Protein AF-A0A958FSS4-F1 (afdb_monomer_lite)

Structure (mmCIF, N/CA/C/O backbone):
data_AF-A0A958FSS4-F1
#
_entry.id   AF-A0A958FSS4-F1
#
loop_
_atom_site.group_PDB
_atom_site.id
_atom_site.type_symbol
_atom_site.label_atom_id
_atom_site.label_alt_id
_atom_site.label_comp_id
_atom_site.label_asym_id
_atom_site.label_entity_id
_atom_site.label_seq_id
_atom_site.pdbx_PDB_ins_code
_atom_site.Cartn_x
_atom_site.Cartn_y
_atom_site.Cartn_z
_atom_site.occupancy
_atom_site.B_iso_or_equiv
_atom_site.auth_seq_id
_atom_site.auth_comp_id
_atom_site.auth_asym_id
_atom_site.auth_atom_id
_atom_site.pdbx_PDB_model_num
ATOM 1 N N . MET A 1 1 ? 11.021 10.470 34.972 1.00 45.41 1 MET A N 1
ATOM 2 C CA . MET A 1 1 ? 10.518 10.081 33.637 1.00 45.41 1 MET A CA 1
ATOM 3 C C . MET A 1 1 ? 9.285 9.222 33.846 1.00 45.41 1 MET A C 1
ATOM 5 O O . MET A 1 1 ? 9.419 8.066 34.21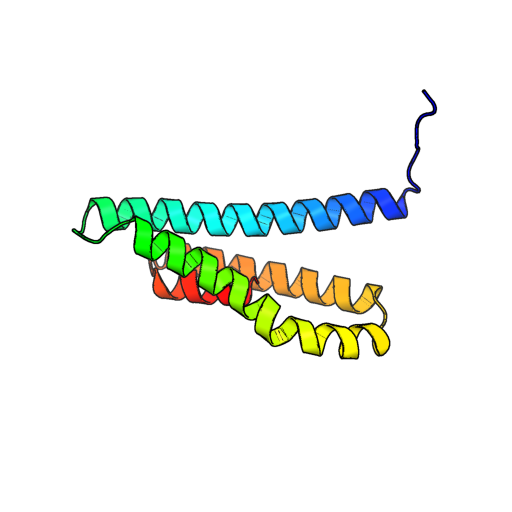5 1.00 45.41 1 MET A O 1
ATOM 9 N N . SER A 1 2 ? 8.094 9.816 33.760 1.00 48.16 2 SER A N 1
ATOM 10 C CA . SER A 1 2 ? 6.830 9.086 33.876 1.00 48.16 2 SER A CA 1
ATOM 11 C C . SER A 1 2 ? 6.662 8.182 32.656 1.00 48.16 2 SER A C 1
ATOM 13 O O . SER A 1 2 ? 6.712 8.651 31.521 1.00 48.16 2 SER A O 1
ATOM 15 N N . GLU A 1 3 ? 6.487 6.880 32.882 1.00 60.84 3 GLU A N 1
ATOM 16 C CA . GLU A 1 3 ? 6.108 5.946 31.825 1.00 60.84 3 GLU A CA 1
ATOM 17 C C . GLU A 1 3 ? 4.746 6.367 31.263 1.00 60.84 3 GLU A C 1
ATOM 19 O O . GLU A 1 3 ? 3.707 6.188 31.904 1.00 60.84 3 GLU A O 1
ATOM 24 N N . VAL A 1 4 ? 4.739 6.945 30.062 1.00 65.69 4 VAL A N 1
ATOM 25 C CA . VAL A 1 4 ? 3.510 7.218 29.313 1.00 65.69 4 VAL A CA 1
ATOM 26 C C . VAL A 1 4 ? 2.954 5.873 28.845 1.00 65.69 4 VAL A C 1
ATOM 28 O O . VAL A 1 4 ? 3.231 5.400 27.746 1.00 65.69 4 VAL A O 1
ATOM 31 N N . ARG A 1 5 ? 2.187 5.208 29.712 1.00 60.34 5 ARG A N 1
ATOM 32 C CA . ARG A 1 5 ? 1.453 3.990 29.363 1.00 60.34 5 ARG A CA 1
ATOM 33 C C . ARG A 1 5 ? 0.247 4.384 28.528 1.00 60.34 5 ARG A C 1
ATOM 35 O O . ARG A 1 5 ? -0.814 4.718 29.050 1.00 60.34 5 ARG A O 1
ATOM 42 N N . LEU A 1 6 ? 0.440 4.377 27.214 1.00 64.69 6 LEU A N 1
ATOM 43 C CA . LEU A 1 6 ? -0.630 4.591 26.253 1.00 64.69 6 LEU A CA 1
ATOM 44 C C . LEU A 1 6 ? -1.766 3.577 26.504 1.00 64.69 6 LEU A C 1
ATOM 46 O O . LEU A 1 6 ? -1.493 2.397 26.746 1.00 64.69 6 LEU A O 1
ATOM 50 N N . PRO A 1 7 ? -3.043 3.996 26.457 1.00 72.19 7 PRO A N 1
ATOM 51 C CA . PRO A 1 7 ? -4.166 3.086 26.649 1.00 72.19 7 PRO A CA 1
ATOM 52 C C . PRO A 1 7 ? -4.087 1.923 25.647 1.00 72.19 7 PRO A C 1
ATOM 54 O O . PRO A 1 7 ? -3.812 2.145 24.472 1.00 72.19 7 PRO A O 1
ATOM 57 N N . LYS A 1 8 ? -4.361 0.681 26.082 1.00 68.56 8 LYS A N 1
ATOM 58 C CA . LYS A 1 8 ? -4.188 -0.558 25.278 1.00 68.56 8 LYS A CA 1
ATOM 59 C C . LYS A 1 8 ? -4.799 -0.512 23.866 1.00 68.56 8 LYS A C 1
ATOM 61 O O . LYS A 1 8 ? -4.338 -1.197 22.962 1.00 68.56 8 LYS A O 1
ATOM 66 N N . ARG A 1 9 ? -5.859 0.278 23.671 1.00 70.50 9 ARG A N 1
ATOM 67 C CA . ARG A 1 9 ? -6.514 0.469 22.365 1.00 70.50 9 ARG A CA 1
ATOM 68 C C . ARG A 1 9 ? -5.708 1.367 21.421 1.00 70.50 9 ARG A C 1
ATOM 70 O O . ARG A 1 9 ? -5.748 1.171 20.214 1.00 70.50 9 ARG A O 1
ATOM 77 N N . PHE A 1 10 ? -4.967 2.325 21.966 1.00 77.12 10 PHE A N 1
ATOM 78 C CA . PHE A 1 10 ? -4.130 3.249 21.208 1.00 77.12 10 PHE A CA 1
ATOM 79 C C . PHE A 1 10 ? -2.823 2.592 20.752 1.00 77.12 10 PHE A C 1
ATOM 81 O O . PHE A 1 10 ? -2.416 2.781 19.611 1.00 77.12 10 PHE A O 1
ATOM 88 N N . SER A 1 11 ? -2.210 1.745 21.586 1.00 79.75 11 SER A N 1
ATOM 89 C CA . SER A 1 11 ? -1.030 0.971 21.177 1.00 79.75 11 SER A CA 1
ATOM 90 C C . SER A 1 11 ? -1.348 -0.025 20.055 1.00 79.75 11 SER A C 1
ATOM 92 O O . SER A 1 11 ? -0.580 -0.131 19.104 1.00 79.75 11 SER A O 1
ATOM 94 N N . ALA A 1 12 ? -2.502 -0.699 20.115 1.00 79.44 12 ALA A N 1
ATOM 95 C CA . ALA A 1 12 ? -2.963 -1.589 19.046 1.00 79.44 12 ALA A CA 1
ATOM 96 C C . ALA A 1 12 ? -3.227 -0.842 17.724 1.00 79.44 12 ALA A C 1
ATOM 98 O O . ALA A 1 12 ? -2.893 -1.339 16.648 1.00 79.44 12 ALA A O 1
ATOM 99 N N . PHE A 1 13 ? -3.786 0.369 17.801 1.00 81.38 13 PHE A N 1
ATOM 100 C CA . PHE A 1 13 ? -3.985 1.229 16.635 1.00 81.38 13 PHE A CA 1
ATOM 101 C C . PHE A 1 13 ? -2.651 1.661 16.013 1.00 81.38 13 PHE A C 1
ATOM 103 O O . PHE A 1 13 ? -2.460 1.479 14.813 1.00 81.38 13 PHE A O 1
ATOM 110 N N . ILE A 1 14 ? -1.707 2.149 16.827 1.00 83.00 14 ILE A N 1
ATOM 111 C CA . ILE A 1 14 ? -0.364 2.518 16.356 1.00 83.00 14 ILE A CA 1
ATOM 112 C C . ILE A 1 14 ? 0.319 1.326 15.694 1.00 83.00 14 ILE A C 1
ATOM 114 O O . ILE A 1 14 ? 0.823 1.466 14.589 1.00 83.00 14 ILE A O 1
ATOM 118 N N . ALA A 1 15 ? 0.299 0.149 16.323 1.00 85.00 15 ALA A N 1
ATOM 119 C CA . ALA A 1 15 ? 0.919 -1.042 15.752 1.00 85.00 15 ALA A CA 1
ATOM 120 C C . ALA A 1 15 ? 0.325 -1.393 14.379 1.00 85.00 15 ALA A C 1
ATOM 122 O O . ALA A 1 15 ? 1.066 -1.665 13.439 1.00 85.00 15 ALA A O 1
ATOM 123 N N . THR A 1 16 ? -1.002 -1.327 14.238 1.00 84.44 16 THR A N 1
ATOM 124 C CA . THR A 1 16 ? -1.684 -1.621 12.968 1.00 84.44 16 THR A CA 1
ATOM 125 C C . THR A 1 16 ? -1.322 -0.609 11.876 1.00 84.44 16 THR A C 1
ATOM 127 O O . THR A 1 16 ? -1.058 -1.005 10.741 1.00 84.44 16 THR A O 1
ATOM 130 N N . GLN A 1 17 ? -1.270 0.683 12.215 1.00 83.50 17 GLN A N 1
ATOM 131 C CA . GLN A 1 17 ? -0.885 1.740 11.275 1.00 83.50 17 GLN A CA 1
ATOM 132 C C . GLN A 1 17 ? 0.593 1.650 10.882 1.00 83.50 17 GLN A C 1
ATOM 134 O O . GLN A 1 17 ? 0.912 1.783 9.705 1.00 83.50 17 GLN A O 1
ATOM 139 N N . SER A 1 18 ? 1.484 1.366 11.835 1.00 85.12 18 SER A N 1
ATOM 140 C CA . SER A 1 18 ? 2.911 1.175 11.562 1.00 85.12 18 SER A CA 1
ATOM 141 C C . SER A 1 18 ? 3.162 -0.042 10.677 1.00 85.12 18 SER A C 1
ATOM 143 O O . SER A 1 18 ? 3.971 0.037 9.760 1.00 85.12 18 SER A O 1
ATOM 145 N N . LEU A 1 19 ? 2.459 -1.155 10.917 1.00 85.69 19 LEU A N 1
ATOM 146 C CA . LEU A 1 19 ? 2.558 -2.350 10.076 1.00 85.69 19 LEU A CA 1
ATOM 147 C C . LEU A 1 19 ? 2.040 -2.096 8.657 1.00 85.69 19 LEU A C 1
ATOM 149 O O . LEU A 1 19 ? 2.666 -2.560 7.713 1.00 85.69 19 LEU A O 1
ATOM 153 N N . GLY A 1 20 ? 0.947 -1.340 8.502 1.00 86.06 20 GLY A N 1
ATOM 154 C CA . GLY A 1 20 ? 0.458 -0.923 7.182 1.00 86.06 20 GLY A CA 1
ATOM 155 C C . GLY A 1 20 ? 1.486 -0.068 6.443 1.00 86.06 20 GLY A C 1
ATOM 156 O O . GLY A 1 20 ? 1.932 -0.433 5.365 1.00 86.06 20 GLY A O 1
ATOM 157 N N . ALA A 1 21 ? 1.971 1.000 7.081 1.00 86.19 21 ALA A N 1
ATOM 158 C CA . ALA A 1 21 ? 2.986 1.862 6.481 1.00 86.19 21 ALA A CA 1
ATOM 159 C C . ALA A 1 21 ? 4.287 1.106 6.149 1.00 86.19 21 ALA A C 1
ATOM 161 O O . ALA A 1 21 ? 4.939 1.397 5.148 1.00 86.19 21 ALA A O 1
ATOM 162 N N . PHE A 1 22 ? 4.683 0.136 6.976 1.00 87.88 22 PHE A N 1
ATOM 163 C CA . PHE A 1 22 ? 5.822 -0.731 6.688 1.00 87.88 22 PHE A CA 1
ATOM 164 C C . PHE A 1 22 ? 5.576 -1.599 5.450 1.00 87.88 22 PHE A C 1
ATOM 166 O O . PHE A 1 22 ? 6.444 -1.666 4.585 1.00 87.88 22 PHE A O 1
ATOM 173 N N . ASN A 1 23 ? 4.403 -2.227 5.355 1.00 87.62 23 ASN A N 1
ATOM 174 C CA . ASN A 1 23 ? 4.009 -3.064 4.226 1.00 87.62 23 ASN A CA 1
ATOM 175 C C . ASN A 1 23 ? 4.055 -2.280 2.904 1.00 87.62 23 ASN A C 1
ATOM 177 O O . ASN A 1 23 ? 4.682 -2.720 1.940 1.00 87.62 23 ASN A O 1
ATOM 181 N N . ASP A 1 24 ? 3.504 -1.066 2.908 1.00 86.75 24 ASP A N 1
ATOM 182 C CA . ASP A 1 24 ? 3.465 -0.205 1.729 1.00 86.75 24 ASP A CA 1
ATOM 183 C C . ASP A 1 24 ? 4.869 0.179 1.244 1.00 86.75 24 ASP A 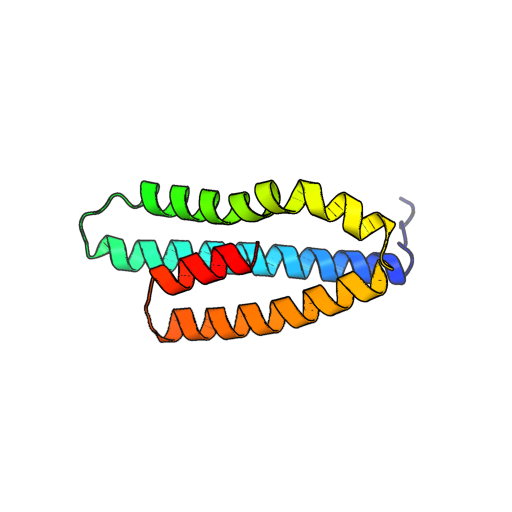C 1
ATOM 185 O O . ASP A 1 24 ? 5.217 0.065 0.064 1.00 86.75 24 ASP A O 1
ATOM 189 N N . ASN A 1 25 ? 5.722 0.603 2.180 1.00 88.44 25 ASN A N 1
ATOM 190 C CA . ASN A 1 25 ? 7.094 0.980 1.859 1.00 88.44 25 ASN A CA 1
ATOM 191 C C . ASN A 1 25 ? 7.936 -0.226 1.430 1.00 88.44 25 ASN A C 1
ATOM 193 O O . ASN A 1 25 ? 8.751 -0.102 0.515 1.00 88.44 25 ASN A O 1
ATOM 197 N N . LEU A 1 26 ? 7.729 -1.392 2.049 1.00 87.62 26 LEU A N 1
ATOM 198 C CA . LEU A 1 26 ? 8.414 -2.625 1.676 1.00 87.62 26 LEU A CA 1
ATOM 199 C C . LEU A 1 26 ? 8.059 -3.028 0.243 1.00 87.62 26 LEU A C 1
ATOM 201 O O . LEU A 1 26 ? 8.966 -3.290 -0.542 1.00 87.62 26 LEU A O 1
ATOM 205 N N . PHE A 1 27 ? 6.774 -3.021 -0.124 1.00 83.62 27 PHE A N 1
ATOM 206 C CA . PHE A 1 27 ? 6.346 -3.363 -1.481 1.00 83.62 27 PHE A CA 1
ATOM 207 C C . PHE A 1 27 ? 6.941 -2.406 -2.517 1.00 83.62 27 PHE A C 1
ATOM 209 O O . PHE A 1 27 ? 7.524 -2.839 -3.512 1.00 83.62 27 PHE A O 1
ATOM 216 N N . LYS A 1 28 ? 6.862 -1.096 -2.256 1.00 84.50 28 LYS A N 1
ATOM 217 C CA . LYS A 1 28 ? 7.459 -0.074 -3.121 1.00 84.50 28 LYS A CA 1
ATOM 218 C C . LYS A 1 28 ? 8.966 -0.286 -3.297 1.00 84.50 28 LYS A C 1
ATOM 220 O O . LYS A 1 28 ? 9.461 -0.210 -4.421 1.00 84.50 28 LYS A O 1
ATOM 225 N N . MET A 1 29 ? 9.687 -0.576 -2.214 1.00 87.06 29 MET A N 1
ATOM 226 C CA . MET A 1 29 ? 11.125 -0.849 -2.257 1.00 87.06 29 MET A CA 1
ATOM 227 C C . MET A 1 29 ? 11.435 -2.133 -3.038 1.00 87.06 29 MET A C 1
ATOM 229 O O . MET A 1 29 ? 12.351 -2.134 -3.855 1.00 87.06 29 MET A O 1
ATOM 233 N N . LEU A 1 30 ? 10.663 -3.207 -2.846 1.00 85.88 30 LEU A N 1
ATOM 234 C CA . LEU A 1 30 ? 10.825 -4.461 -3.589 1.00 85.88 30 LEU A CA 1
ATOM 235 C C . LEU A 1 30 ? 10.593 -4.268 -5.091 1.00 85.88 30 LEU A C 1
ATOM 237 O O . LEU A 1 30 ? 11.382 -4.769 -5.888 1.00 85.88 30 LEU A O 1
ATOM 241 N N . LEU A 1 31 ? 9.570 -3.501 -5.484 1.00 83.38 31 LEU A N 1
ATOM 242 C CA . LEU A 1 31 ? 9.340 -3.145 -6.886 1.00 83.38 31 LEU A CA 1
ATOM 243 C C . LEU A 1 31 ? 10.535 -2.375 -7.449 1.00 83.38 31 LEU A C 1
ATOM 245 O O . LEU A 1 31 ? 11.020 -2.704 -8.527 1.00 83.38 31 LEU A O 1
ATOM 249 N N . GLN A 1 32 ? 11.035 -1.370 -6.727 1.00 83.44 32 GLN A N 1
ATOM 250 C CA . GLN A 1 32 ? 12.189 -0.585 -7.172 1.00 83.44 32 GLN A CA 1
ATOM 251 C C . GLN A 1 32 ? 13.439 -1.457 -7.344 1.00 83.44 32 GLN A C 1
ATOM 253 O O . GLN A 1 32 ? 14.097 -1.364 -8.375 1.00 83.44 32 GLN A O 1
ATOM 258 N N . LEU A 1 33 ? 13.731 -2.351 -6.394 1.00 83.62 33 LEU A N 1
ATOM 259 C CA . LEU A 1 33 ? 14.840 -3.306 -6.504 1.00 83.62 33 LEU A CA 1
ATOM 260 C C . LEU A 1 33 ? 14.668 -4.266 -7.688 1.00 83.62 33 LEU A C 1
ATOM 262 O O . LEU A 1 33 ? 15.632 -4.547 -8.394 1.00 83.62 33 LEU A O 1
ATOM 266 N N . TYR A 1 34 ? 13.449 -4.748 -7.926 1.00 81.19 34 TYR A N 1
ATOM 267 C CA . TYR A 1 34 ? 13.148 -5.628 -9.052 1.00 81.19 34 TYR A CA 1
ATOM 268 C C . TYR A 1 34 ? 13.332 -4.917 -10.399 1.00 81.19 34 TYR A C 1
ATOM 270 O O . TYR A 1 34 ? 13.971 -5.448 -11.306 1.00 81.19 34 TYR A O 1
ATOM 278 N N . VAL A 1 35 ? 12.843 -3.679 -10.518 1.00 76.94 35 VAL A N 1
ATOM 279 C CA . VAL A 1 35 ? 13.045 -2.865 -11.722 1.00 76.94 35 VAL A CA 1
ATOM 280 C C . VAL A 1 35 ? 14.531 -2.597 -11.956 1.00 76.94 35 VAL A C 1
ATOM 282 O O . VAL A 1 35 ? 14.983 -2.775 -13.081 1.00 76.94 35 VAL A O 1
ATOM 285 N N . LEU A 1 36 ? 15.305 -2.275 -10.914 1.00 76.50 36 LEU A N 1
ATOM 286 C CA . LEU A 1 36 ? 16.761 -2.124 -11.019 1.00 76.50 36 LEU A CA 1
ATOM 287 C C . LEU A 1 36 ? 17.443 -3.396 -11.547 1.00 76.50 36 LEU A C 1
ATOM 289 O O . LEU A 1 36 ? 18.350 -3.306 -12.368 1.00 76.50 36 LEU A O 1
ATOM 293 N N . GLN A 1 37 ? 17.003 -4.590 -11.135 1.00 73.88 37 GLN A N 1
ATOM 294 C CA . GLN A 1 37 ? 17.559 -5.841 -11.668 1.00 73.88 37 GLN A CA 1
ATOM 295 C C . GLN A 1 37 ? 17.227 -6.066 -13.150 1.00 73.88 37 GLN A C 1
ATOM 297 O O . GLN A 1 37 ? 18.089 -6.519 -13.901 1.00 73.88 37 GLN A O 1
ATOM 302 N N . ILE A 1 38 ? 16.010 -5.739 -13.597 1.00 67.38 38 ILE A N 1
ATOM 303 C CA . ILE A 1 38 ? 15.627 -5.846 -15.016 1.00 67.38 38 ILE A CA 1
ATOM 304 C C . ILE A 1 38 ? 16.353 -4.802 -15.871 1.00 67.38 38 ILE A C 1
ATOM 306 O O . ILE A 1 38 ? 16.789 -5.097 -16.985 1.00 67.38 38 ILE A O 1
ATOM 310 N N . VAL A 1 39 ? 16.463 -3.573 -15.372 1.00 60.03 39 VAL A N 1
ATOM 311 C CA . VAL A 1 39 ? 17.063 -2.445 -16.092 1.00 60.03 39 VAL A CA 1
ATOM 312 C C . VAL A 1 39 ? 18.591 -2.547 -16.114 1.00 60.03 39 VAL A C 1
ATOM 314 O O . VAL A 1 39 ? 19.195 -2.236 -17.134 1.00 60.03 39 VAL A O 1
ATOM 317 N N . ALA A 1 40 ? 19.231 -3.161 -15.115 1.00 58.72 40 ALA A N 1
ATOM 318 C CA . ALA A 1 40 ? 20.645 -3.542 -15.214 1.00 58.72 40 ALA A CA 1
ATOM 319 C C . ALA A 1 40 ? 20.951 -4.421 -16.453 1.00 58.72 40 ALA A C 1
ATOM 321 O O . ALA A 1 40 ? 22.084 -4.442 -16.933 1.00 58.72 40 ALA A O 1
ATOM 322 N N . VAL A 1 41 ? 19.944 -5.112 -17.008 1.00 56.94 41 VAL A N 1
ATOM 323 C CA . VAL A 1 41 ? 20.037 -5.917 -18.241 1.00 56.94 41 VAL A CA 1
ATOM 324 C C . VAL A 1 41 ? 19.622 -5.130 -19.502 1.00 56.94 41 VAL A C 1
ATOM 326 O O . VAL A 1 41 ? 19.980 -5.514 -20.616 1.00 56.94 41 VAL A O 1
ATOM 329 N N . LYS A 1 42 ? 18.893 -4.012 -19.374 1.00 53.16 42 LYS A N 1
ATOM 330 C CA . LYS A 1 42 ? 18.374 -3.197 -20.487 1.00 53.16 42 LYS A CA 1
ATOM 331 C C . LYS A 1 42 ? 18.671 -1.715 -20.264 1.00 53.16 42 LYS A C 1
ATOM 333 O O . LYS A 1 42 ? 18.106 -1.125 -19.363 1.00 53.16 42 LYS A O 1
ATOM 338 N N . VAL A 1 43 ? 19.456 -1.111 -21.160 1.00 52.25 43 VAL A N 1
ATOM 339 C CA . VAL A 1 43 ? 19.895 0.306 -21.212 1.00 52.25 43 VAL A CA 1
ATOM 340 C C . VAL A 1 43 ? 18.740 1.333 -21.108 1.00 52.25 43 VAL A C 1
ATOM 342 O O . VAL A 1 43 ? 18.391 2.007 -22.074 1.00 52.25 43 VAL A O 1
ATOM 345 N N . MET A 1 44 ? 18.113 1.460 -19.946 1.00 54.06 44 MET A N 1
ATOM 346 C CA . MET A 1 44 ? 17.149 2.498 -19.586 1.00 54.06 44 MET A CA 1
ATOM 347 C C . MET A 1 44 ? 17.617 3.149 -18.284 1.00 54.06 44 MET A C 1
ATOM 349 O O . MET A 1 44 ? 18.294 2.525 -17.477 1.00 54.06 44 MET A O 1
ATOM 353 N N . THR A 1 45 ? 17.322 4.432 -18.091 1.00 61.69 45 THR A N 1
ATOM 354 C CA . THR A 1 45 ? 17.760 5.179 -16.908 1.00 61.69 45 THR A CA 1
ATOM 355 C C . THR A 1 45 ? 16.954 4.756 -15.680 1.00 61.69 45 THR A C 1
ATOM 357 O O . THR A 1 45 ? 15.788 5.128 -15.532 1.00 61.69 45 THR A O 1
ATOM 360 N N . ASP A 1 46 ? 17.599 3.997 -14.792 1.00 68.19 46 ASP A N 1
ATOM 361 C CA . ASP A 1 46 ? 17.088 3.509 -13.500 1.00 68.19 46 ASP A CA 1
ATOM 362 C C . ASP A 1 46 ? 16.304 4.570 -12.701 1.00 68.19 46 ASP A C 1
ATOM 364 O O . ASP A 1 46 ? 15.267 4.291 -12.092 1.00 68.19 46 ASP A O 1
ATOM 368 N N . GLU A 1 47 ? 16.757 5.822 -12.757 1.00 73.31 47 GLU A N 1
ATOM 369 C CA . GLU A 1 47 ? 16.180 6.950 -12.022 1.00 73.31 47 GLU A CA 1
ATOM 370 C C . GLU A 1 47 ? 14.743 7.293 -12.446 1.00 73.31 47 GLU A C 1
ATOM 372 O O . GLU A 1 47 ? 13.914 7.636 -11.597 1.00 73.31 47 GLU A O 1
ATOM 377 N N . LEU A 1 48 ? 14.409 7.168 -13.738 1.00 78.31 48 LEU A N 1
ATOM 378 C CA . LEU A 1 48 ? 13.073 7.517 -14.233 1.00 78.31 48 LEU A CA 1
ATOM 379 C C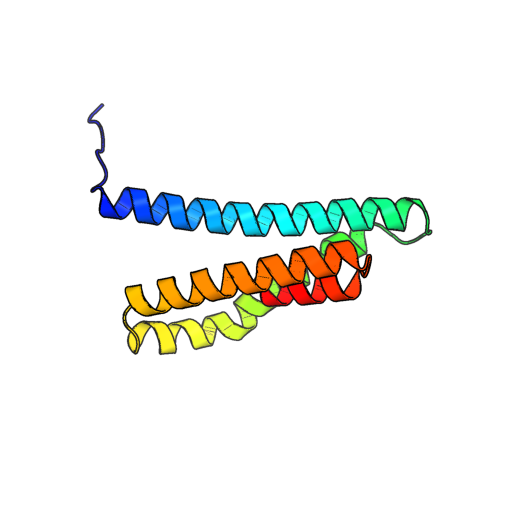 . LEU A 1 48 ? 12.012 6.553 -13.703 1.00 78.31 48 LEU A C 1
ATOM 381 O O . LEU A 1 48 ? 10.934 6.988 -13.304 1.00 78.31 48 LEU A O 1
ATOM 385 N N . PHE A 1 49 ? 12.308 5.254 -13.646 1.00 75.56 49 PHE A N 1
ATOM 386 C CA . PHE A 1 49 ? 11.358 4.268 -13.131 1.00 75.56 49 PHE A CA 1
ATOM 387 C C . PHE A 1 49 ? 11.133 4.403 -11.623 1.00 75.56 49 PHE A C 1
ATOM 389 O O . PHE A 1 49 ? 10.001 4.260 -11.160 1.00 75.56 49 PHE A O 1
ATOM 396 N N . ILE A 1 50 ? 12.179 4.722 -10.858 1.00 79.25 50 ILE A N 1
ATOM 397 C CA . ILE A 1 50 ? 12.070 4.994 -9.417 1.00 79.25 50 ILE A CA 1
ATOM 398 C C . ILE A 1 50 ? 11.218 6.247 -9.165 1.00 79.25 50 ILE A C 1
ATOM 400 O O . ILE A 1 50 ? 10.371 6.266 -8.262 1.00 79.25 50 ILE A O 1
ATOM 404 N N . PHE A 1 51 ? 11.410 7.288 -9.978 1.00 83.38 51 PHE A N 1
ATOM 405 C CA . PHE A 1 51 ? 10.603 8.502 -9.914 1.00 83.38 51 PHE A CA 1
ATOM 406 C C . PHE A 1 51 ? 9.136 8.221 -10.265 1.00 83.38 51 PHE A C 1
ATOM 408 O O . PHE A 1 51 ? 8.240 8.585 -9.501 1.00 83.38 51 PHE A O 1
ATOM 415 N N . ILE A 1 52 ? 8.885 7.504 -11.365 1.00 82.81 52 ILE A N 1
ATOM 416 C CA . ILE A 1 52 ? 7.536 7.125 -11.802 1.00 82.81 52 ILE A CA 1
ATOM 417 C C . ILE A 1 52 ? 6.845 6.253 -10.746 1.00 82.81 52 ILE A C 1
ATOM 419 O O . ILE A 1 52 ? 5.687 6.509 -10.430 1.00 82.81 52 ILE A O 1
ATOM 423 N N . SER A 1 53 ? 7.537 5.282 -10.137 1.00 80.94 53 SER A N 1
ATOM 424 C CA . SER A 1 53 ? 6.956 4.441 -9.079 1.00 80.94 53 SER A CA 1
ATOM 425 C C . SER A 1 53 ? 6.535 5.264 -7.865 1.00 80.94 53 SER A C 1
ATOM 427 O O . SER A 1 53 ? 5.458 5.070 -7.307 1.00 80.94 53 SER A O 1
ATOM 429 N N . THR A 1 54 ? 7.352 6.245 -7.486 1.00 83.44 54 THR A N 1
ATOM 430 C CA . THR A 1 54 ? 7.030 7.168 -6.396 1.00 83.44 54 THR A CA 1
ATOM 431 C C . THR A 1 54 ? 5.836 8.052 -6.728 1.00 83.44 54 THR A C 1
ATOM 433 O O . THR A 1 54 ? 4.992 8.271 -5.862 1.00 83.44 54 THR A O 1
ATOM 436 N N . LEU A 1 55 ? 5.743 8.527 -7.968 1.00 86.12 55 LEU A N 1
ATOM 437 C CA . LEU A 1 55 ? 4.640 9.364 -8.419 1.00 86.12 55 LEU A CA 1
ATOM 438 C C . LEU A 1 55 ? 3.330 8.568 -8.481 1.00 86.12 55 LEU A C 1
ATOM 440 O O . LEU A 1 55 ? 2.324 9.026 -7.952 1.00 86.12 55 LEU A O 1
ATOM 444 N N . ILE A 1 56 ? 3.357 7.347 -9.025 1.00 84.94 56 ILE A N 1
ATOM 445 C CA . ILE A 1 56 ? 2.201 6.437 -9.060 1.00 84.94 56 ILE A CA 1
ATOM 446 C C . ILE A 1 56 ? 1.699 6.130 -7.646 1.00 84.94 56 ILE A C 1
ATOM 448 O O . ILE A 1 56 ? 0.492 6.119 -7.440 1.00 84.94 56 ILE A O 1
ATOM 452 N N . PHE A 1 57 ? 2.594 5.954 -6.669 1.00 83.19 57 PHE A N 1
ATOM 453 C CA . PHE A 1 57 ? 2.201 5.779 -5.267 1.00 83.19 57 PHE A CA 1
ATOM 454 C C . PHE A 1 57 ? 1.511 7.019 -4.683 1.00 83.19 57 PHE A C 1
ATOM 456 O O . PHE A 1 57 ? 0.631 6.907 -3.846 1.00 83.19 57 PHE A O 1
ATOM 463 N N . ALA A 1 58 ? 1.917 8.224 -5.087 1.00 83.62 58 ALA A N 1
ATOM 464 C CA . ALA A 1 58 ? 1.376 9.462 -4.528 1.00 83.62 58 ALA A CA 1
ATOM 465 C C . ALA A 1 58 ? 0.019 9.862 -5.137 1.00 83.62 58 ALA A C 1
ATOM 467 O O . ALA A 1 58 ? -0.786 10.522 -4.480 1.00 83.62 58 ALA A O 1
ATOM 468 N N . VAL A 1 59 ? -0.240 9.486 -6.394 1.00 86.00 59 VAL A N 1
ATOM 469 C CA . VAL A 1 59 ? -1.430 9.911 -7.151 1.00 86.00 59 VAL A CA 1
ATOM 470 C C . VAL A 1 59 ? -2.761 9.495 -6.499 1.00 86.00 59 VAL A C 1
ATOM 472 O O . VAL A 1 59 ? -3.633 10.359 -6.391 1.00 86.00 59 VAL A O 1
ATOM 475 N N . PRO A 1 60 ? -2.964 8.249 -6.034 1.00 81.44 60 PRO A N 1
ATOM 476 C CA . PRO A 1 60 ? -4.212 7.837 -5.390 1.00 81.44 60 PRO A CA 1
ATOM 477 C C . PRO A 1 60 ? -4.556 8.692 -4.173 1.00 81.44 60 PRO A C 1
ATOM 479 O O . PRO A 1 60 ? -5.682 9.176 -4.060 1.00 81.44 60 PRO A O 1
ATOM 482 N N . PHE A 1 61 ? -3.570 8.992 -3.326 1.00 80.06 61 PHE A N 1
ATOM 483 C CA . PHE A 1 61 ? -3.762 9.872 -2.173 1.00 80.06 61 PHE A CA 1
ATOM 484 C C . PHE A 1 61 ? -4.199 11.285 -2.578 1.00 80.06 61 PHE A C 1
ATOM 486 O O . PHE A 1 61 ? -5.019 11.893 -1.890 1.00 80.06 61 PHE A O 1
ATOM 493 N N . LEU A 1 62 ? -3.698 11.805 -3.704 1.00 82.25 62 LEU A N 1
ATOM 494 C CA . LEU A 1 62 ? -4.104 13.111 -4.230 1.00 82.25 62 LEU A CA 1
ATOM 495 C C . LEU A 1 62 ? -5.530 13.091 -4.797 1.00 82.25 62 LEU A C 1
ATOM 497 O O . LEU A 1 62 ? -6.292 14.026 -4.565 1.00 82.25 62 LEU A O 1
ATOM 501 N N . LEU A 1 63 ? -5.900 12.032 -5.522 1.00 82.06 63 LEU A N 1
ATOM 502 C CA . LEU A 1 63 ? -7.204 11.919 -6.183 1.00 82.06 63 LEU A CA 1
ATOM 503 C C . LEU A 1 63 ? -8.334 11.585 -5.202 1.00 82.06 63 LEU A C 1
ATOM 505 O O . LEU A 1 63 ? -9.410 12.183 -5.247 1.00 82.06 63 LEU A O 1
ATOM 509 N N . PHE A 1 64 ? -8.093 10.633 -4.304 1.00 79.44 64 PHE A N 1
ATOM 510 C CA . PHE A 1 64 ? -9.095 10.129 -3.369 1.00 79.44 64 PHE A CA 1
ATOM 511 C C . PHE A 1 64 ? -9.054 10.837 -2.009 1.00 79.44 64 PHE A C 1
ATOM 513 O O . PHE A 1 64 ? -10.027 10.760 -1.254 1.00 79.44 64 PHE A O 1
ATOM 520 N N . GLY A 1 65 ? -7.994 11.595 -1.708 1.00 74.94 65 GLY A N 1
ATOM 521 C CA . GLY A 1 65 ? -7.859 12.356 -0.465 1.00 74.94 65 GLY A CA 1
ATOM 522 C C . GLY A 1 65 ? -9.023 13.318 -0.218 1.00 74.94 65 GLY A C 1
ATOM 523 O O . GLY A 1 65 ? -9.585 13.328 0.878 1.00 74.94 65 GLY A O 1
ATOM 524 N N . SER A 1 66 ? -9.475 14.052 -1.240 1.00 73.81 66 SER A N 1
ATOM 525 C CA . SER A 1 66 ? -10.628 14.963 -1.123 1.00 73.81 66 SER A CA 1
ATOM 526 C C . SER A 1 66 ? -11.950 14.236 -0.848 1.00 73.81 66 SER A C 1
ATOM 528 O O . SER A 1 66 ? -12.796 14.747 -0.118 1.00 73.81 66 SER A O 1
ATOM 530 N N . TRP A 1 67 ? -12.125 13.026 -1.389 1.00 73.12 67 TRP A N 1
ATOM 531 C CA . TRP A 1 67 ? -13.313 12.202 -1.147 1.00 73.12 67 TRP A CA 1
ATOM 532 C C . TRP A 1 67 ? -13.291 11.556 0.240 1.00 73.12 67 TRP A C 1
ATOM 534 O O . TRP A 1 67 ? -14.344 11.393 0.858 1.00 73.12 67 TRP A O 1
ATOM 544 N N . SER A 1 68 ? -12.104 11.240 0.767 1.00 68.31 68 SER A N 1
ATOM 545 C CA . SER A 1 68 ? -11.949 10.602 2.078 1.00 68.31 68 SER A CA 1
ATOM 546 C C . SER A 1 68 ? -12.590 11.402 3.222 1.00 68.31 68 SER A C 1
ATOM 548 O O . SER A 1 68 ? -13.179 10.798 4.117 1.00 68.31 68 SER A O 1
ATOM 550 N N . GLY A 1 69 ? -12.576 12.742 3.154 1.00 69.38 69 GLY A N 1
ATOM 551 C CA . GLY A 1 69 ? -13.209 13.617 4.149 1.00 69.38 69 GLY A CA 1
ATOM 552 C C . GLY A 1 69 ? -14.729 13.449 4.217 1.00 69.38 69 GLY A C 1
ATOM 553 O O . GLY A 1 69 ? -15.285 13.284 5.298 1.00 69.38 69 GLY A O 1
ATOM 554 N N . TYR A 1 70 ? -15.396 13.365 3.061 1.00 72.69 70 TYR A N 1
ATOM 555 C CA . TYR A 1 70 ? -16.841 13.123 2.993 1.00 72.69 70 TYR A CA 1
ATOM 556 C C . TYR A 1 70 ? -17.229 11.745 3.556 1.00 72.69 70 TYR A C 1
ATOM 558 O O . TYR A 1 70 ? -18.227 11.602 4.266 1.00 72.69 70 TYR A O 1
ATOM 566 N N . PHE A 1 71 ? -16.431 10.712 3.267 1.00 66.81 71 PHE A N 1
ATOM 567 C CA . PHE A 1 71 ? -16.666 9.367 3.797 1.00 66.81 71 PHE A CA 1
ATOM 568 C C . PHE A 1 71 ? -16.349 9.257 5.298 1.00 66.81 71 PHE A C 1
ATOM 570 O O . PHE A 1 71 ? -17.041 8.523 6.009 1.00 66.81 71 PHE A O 1
ATOM 577 N N . ALA A 1 72 ? -15.357 9.996 5.799 1.00 67.00 72 ALA A N 1
ATOM 578 C CA . ALA A 1 72 ? -14.978 9.999 7.212 1.00 67.00 72 ALA A CA 1
ATOM 579 C C . ALA A 1 72 ? -16.079 10.560 8.126 1.00 67.00 72 ALA A C 1
ATOM 581 O O . ALA A 1 72 ? -16.228 10.084 9.253 1.00 67.00 72 ALA A O 1
ATOM 582 N N . ASP A 1 73 ? -16.870 11.511 7.625 1.00 73.94 73 ASP A N 1
ATOM 583 C CA . ASP A 1 73 ? -17.979 12.111 8.374 1.00 73.94 73 ASP A CA 1
ATOM 584 C C . ASP A 1 73 ? -19.248 11.242 8.359 1.00 73.94 73 ASP A C 1
ATOM 586 O O . ASP A 1 73 ? -20.072 11.319 9.271 1.00 73.94 73 ASP A O 1
ATOM 590 N N . LYS A 1 74 ? -19.409 10.378 7.347 1.00 75.62 74 LYS A N 1
ATOM 591 C CA . LYS A 1 74 ? -20.630 9.579 7.143 1.00 75.62 74 LYS A CA 1
ATOM 592 C C . LYS A 1 74 ? -20.556 8.154 7.704 1.00 75.62 74 LYS A C 1
ATOM 594 O O . LYS A 1 74 ? -21.595 7.578 8.024 1.00 75.62 74 LYS A O 1
ATOM 599 N N . TYR A 1 75 ? -19.363 7.567 7.827 1.00 74.44 75 TYR A N 1
ATOM 600 C CA . TYR A 1 75 ? -19.189 6.157 8.203 1.00 74.44 75 TYR A CA 1
ATOM 601 C C . TYR A 1 75 ? -18.413 5.972 9.512 1.00 74.44 75 TYR A C 1
ATOM 603 O O . TYR A 1 75 ? -17.491 6.713 9.842 1.00 74.44 75 TYR A O 1
ATOM 611 N N . SER A 1 76 ? -18.755 4.924 10.271 1.00 76.25 76 SER A N 1
ATOM 612 C CA . SER A 1 76 ? -18.037 4.607 11.511 1.00 76.25 76 SER A CA 1
ATOM 613 C C . SER A 1 76 ? -16.571 4.237 11.230 1.00 76.25 76 SER A C 1
ATOM 615 O O . SER A 1 76 ? -16.280 3.309 10.469 1.00 76.25 76 SER A O 1
ATOM 617 N N . LYS A 1 77 ? -15.634 4.932 11.890 1.00 69.12 77 LYS A N 1
ATOM 618 C CA . LYS A 1 77 ? -14.174 4.769 11.709 1.00 69.12 77 LYS A CA 1
ATOM 619 C C . LYS A 1 77 ? -13.703 3.312 11.837 1.00 69.12 77 LYS A C 1
ATOM 621 O O . LYS A 1 77 ? -12.797 2.880 11.131 1.00 69.12 77 LYS A O 1
ATOM 626 N N . THR A 1 78 ? -14.349 2.530 12.702 1.00 75.19 78 THR A N 1
ATOM 627 C CA . THR A 1 78 ? -14.025 1.114 12.939 1.00 75.19 78 THR A CA 1
ATOM 628 C C . THR A 1 78 ? -14.467 0.188 11.802 1.00 75.19 78 THR A C 1
ATOM 630 O O . THR A 1 78 ? -13.811 -0.825 11.561 1.00 75.19 78 THR A O 1
ATOM 633 N N . ALA A 1 79 ? -15.577 0.490 11.120 1.00 76.25 79 ALA A N 1
ATOM 634 C CA . ALA A 1 79 ? -16.035 -0.302 9.977 1.00 76.25 79 ALA A CA 1
ATOM 635 C C . ALA A 1 79 ? -15.146 -0.051 8.754 1.00 76.25 79 ALA A C 1
ATOM 637 O O . ALA A 1 79 ? -14.700 -1.006 8.122 1.00 76.25 79 ALA A O 1
ATOM 638 N N . VAL A 1 80 ? -14.809 1.218 8.497 1.00 77.00 80 VAL A N 1
ATOM 639 C CA . VAL A 1 80 ? -13.906 1.618 7.407 1.00 77.00 80 VAL A CA 1
ATOM 640 C C . VAL A 1 80 ? -12.529 0.968 7.574 1.00 77.00 80 VAL A C 1
ATOM 642 O O . VAL A 1 80 ? -12.058 0.312 6.652 1.00 77.00 80 VAL A O 1
ATOM 645 N N . MET A 1 81 ? -11.929 1.033 8.772 1.00 76.75 81 MET A N 1
ATOM 646 C CA . MET A 1 81 ? -10.637 0.377 9.046 1.00 76.75 81 MET A CA 1
ATOM 647 C C . MET A 1 81 ? -10.645 -1.130 8.760 1.00 76.75 81 MET A C 1
ATOM 649 O O . MET A 1 81 ? -9.673 -1.661 8.229 1.00 76.75 81 MET A O 1
ATOM 653 N N . ARG A 1 82 ? -11.729 -1.836 9.111 1.00 81.12 82 ARG A N 1
ATOM 654 C CA . ARG A 1 82 ? -11.829 -3.281 8.861 1.00 81.12 82 ARG A CA 1
ATOM 655 C C . ARG A 1 82 ? -11.892 -3.596 7.371 1.00 81.12 82 ARG A C 1
ATOM 657 O O . ARG A 1 82 ? -11.176 -4.484 6.925 1.00 81.12 82 ARG A O 1
ATOM 664 N N . VAL A 1 83 ? -12.716 -2.871 6.613 1.00 81.94 83 VAL A N 1
ATOM 665 C CA . VAL A 1 83 ? -12.846 -3.070 5.160 1.00 81.94 83 VAL A CA 1
ATOM 666 C C . VAL A 1 83 ? -11.519 -2.799 4.456 1.00 81.94 83 VAL A C 1
ATOM 668 O O . VAL A 1 83 ? -11.091 -3.622 3.654 1.00 81.94 83 VAL A O 1
ATOM 671 N N . VAL A 1 84 ? -10.833 -1.709 4.815 1.00 81.19 84 VAL A N 1
ATOM 672 C CA . VAL A 1 84 ? -9.519 -1.367 4.251 1.00 81.19 84 VAL A CA 1
ATOM 673 C C . VAL A 1 84 ? -8.497 -2.470 4.522 1.00 81.19 84 VAL A C 1
ATOM 675 O O . VAL A 1 84 ? -7.808 -2.888 3.600 1.00 81.19 84 VAL A O 1
ATOM 678 N N . LYS A 1 85 ? -8.447 -3.034 5.737 1.00 82.50 85 LYS A N 1
ATOM 679 C CA . LYS A 1 85 ? -7.521 -4.142 6.023 1.00 82.50 85 LYS A CA 1
ATOM 680 C C . LYS A 1 85 ? -7.828 -5.427 5.261 1.00 82.50 85 LYS A C 1
ATOM 682 O O . LYS A 1 85 ? -6.894 -6.107 4.845 1.00 82.50 85 LYS A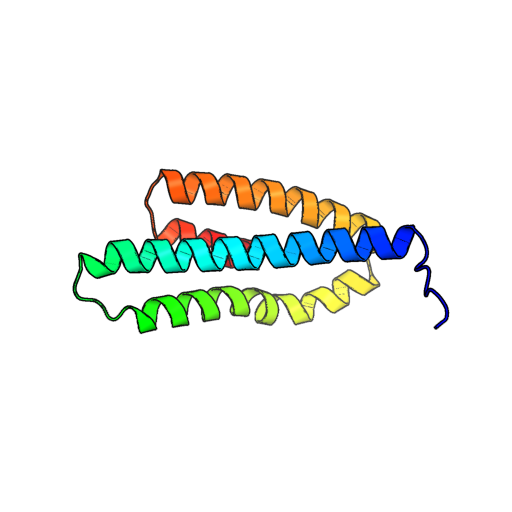 O 1
ATOM 687 N N . PHE A 1 86 ? -9.098 -5.767 5.046 1.00 83.94 86 PHE A N 1
ATOM 688 C CA . PHE A 1 86 ? -9.434 -6.911 4.192 1.00 83.94 86 PHE A CA 1
ATOM 689 C C . PHE A 1 86 ? -9.094 -6.651 2.720 1.00 83.94 86 PHE A C 1
ATOM 691 O O . PHE A 1 86 ? -8.602 -7.556 2.048 1.00 83.94 86 PHE A O 1
ATOM 698 N N . ALA A 1 87 ? -9.306 -5.424 2.235 1.00 84.31 87 ALA A N 1
ATOM 699 C CA . ALA A 1 87 ? -8.897 -5.025 0.893 1.00 84.31 87 ALA A CA 1
ATOM 700 C C . ALA A 1 87 ? -7.372 -5.118 0.722 1.00 84.31 87 ALA A C 1
ATOM 702 O O . ALA A 1 87 ? -6.915 -5.691 -0.261 1.00 84.31 87 ALA A O 1
ATOM 703 N N . GLU A 1 88 ? -6.594 -4.663 1.709 1.00 84.19 88 GLU A N 1
ATOM 704 C CA . GLU A 1 88 ? -5.127 -4.734 1.703 1.00 84.19 88 GLU A CA 1
ATOM 705 C C . GLU A 1 88 ? -4.625 -6.174 1.549 1.00 84.19 88 GLU A C 1
ATOM 707 O O . GLU A 1 88 ? -3.730 -6.426 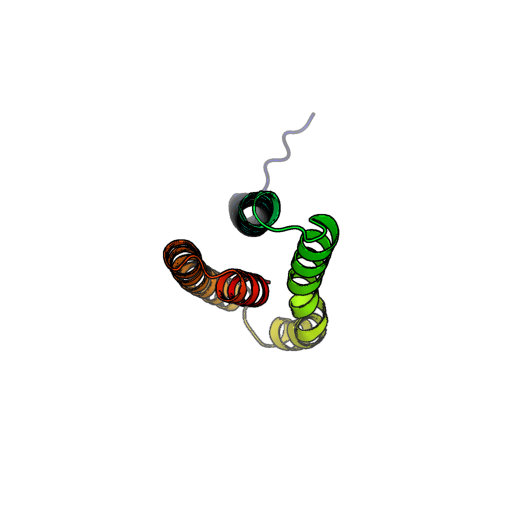0.751 1.00 84.19 88 GLU A O 1
ATOM 712 N N . ILE A 1 89 ? -5.246 -7.150 2.224 1.00 85.75 89 ILE A N 1
ATOM 713 C CA . ILE A 1 89 ? -4.892 -8.569 2.049 1.00 85.75 89 ILE A CA 1
ATOM 714 C C . ILE A 1 89 ? -5.116 -9.015 0.595 1.00 85.75 89 ILE A C 1
ATOM 716 O O . ILE A 1 89 ? -4.251 -9.667 0.011 1.00 85.75 89 ILE A O 1
ATOM 720 N N . GLY A 1 90 ? -6.254 -8.655 -0.008 1.00 86.00 90 GLY A N 1
ATOM 721 C CA . GLY A 1 90 ? -6.542 -8.981 -1.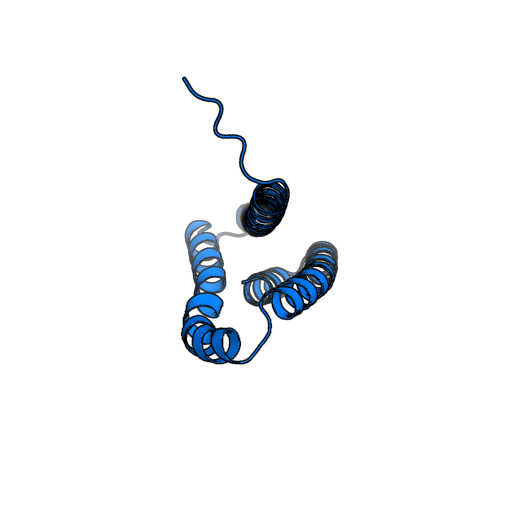408 1.00 86.00 90 GLY A CA 1
ATOM 722 C C . GLY A 1 90 ? -5.558 -8.326 -2.382 1.00 86.00 90 GLY A C 1
ATOM 723 O O . GLY A 1 90 ? -5.081 -8.974 -3.314 1.00 86.00 90 GLY A O 1
ATOM 724 N N . ILE A 1 91 ? -5.199 -7.069 -2.123 1.00 84.81 91 ILE A N 1
ATOM 725 C CA . ILE A 1 91 ? -4.231 -6.300 -2.913 1.00 84.81 91 ILE A CA 1
ATOM 726 C C . ILE A 1 91 ? -2.832 -6.918 -2.801 1.00 84.81 91 ILE A C 1
ATOM 728 O O . ILE A 1 91 ? -2.152 -7.080 -3.811 1.00 84.81 91 ILE A O 1
ATOM 732 N N . MET A 1 92 ? -2.430 -7.362 -1.610 1.00 84.62 92 MET A N 1
ATOM 733 C CA . MET A 1 92 ? -1.152 -8.046 -1.383 1.00 84.62 92 MET A CA 1
ATOM 734 C C . MET A 1 92 ? -1.082 -9.405 -2.086 1.00 84.62 92 MET A C 1
ATOM 736 O O . MET A 1 92 ? -0.051 -9.737 -2.668 1.00 84.62 92 MET A O 1
ATOM 740 N N . LEU A 1 93 ? -2.177 -10.172 -2.104 1.00 86.88 93 LEU A N 1
ATOM 741 C CA . LEU A 1 93 ? -2.259 -11.415 -2.883 1.00 86.88 93 LEU A CA 1
ATOM 742 C C . LEU A 1 93 ? -2.135 -11.146 -4.388 1.00 86.88 93 LEU A C 1
ATOM 744 O O . LEU A 1 93 ? -1.416 -11.862 -5.085 1.00 86.88 93 LEU A O 1
ATOM 748 N N . PHE A 1 94 ? -2.780 -10.090 -4.886 1.00 86.19 94 PHE A N 1
ATOM 749 C CA . PHE A 1 94 ? -2.611 -9.651 -6.269 1.00 86.19 94 PHE A CA 1
ATOM 750 C C . PHE A 1 94 ? -1.169 -9.204 -6.557 1.00 86.19 94 PHE A C 1
ATOM 752 O O . PHE A 1 94 ? -0.618 -9.545 -7.599 1.00 86.19 94 PHE A O 1
ATOM 759 N N . GLY A 1 95 ? -0.520 -8.516 -5.614 1.00 82.56 95 GLY A N 1
ATOM 760 C CA . GLY A 1 95 ? 0.892 -8.148 -5.708 1.00 82.56 95 GLY A CA 1
ATOM 761 C C . GLY A 1 95 ? 1.821 -9.350 -5.779 1.00 82.56 95 GLY A C 1
ATOM 762 O O . GLY A 1 95 ? 2.708 -9.382 -6.627 1.00 82.56 95 GLY A O 1
ATOM 763 N N . ALA A 1 96 ? 1.581 -10.378 -4.965 1.00 83.94 96 ALA A N 1
ATOM 764 C CA . ALA A 1 96 ? 2.328 -11.630 -5.043 1.00 83.94 96 ALA A CA 1
ATOM 765 C C . ALA A 1 96 ? 2.174 -12.304 -6.420 1.00 83.94 96 ALA A C 1
ATOM 767 O O . ALA A 1 96 ? 3.160 -12.773 -6.987 1.00 83.94 96 ALA A O 1
ATOM 768 N N . LEU A 1 97 ? 0.967 -12.292 -6.998 1.00 86.06 97 LEU A N 1
ATOM 769 C CA . LEU A 1 97 ? 0.737 -12.772 -8.366 1.00 86.06 97 LEU A CA 1
ATOM 770 C C . LEU A 1 97 ? 1.445 -11.904 -9.415 1.00 86.06 97 LEU A C 1
ATOM 772 O O . LEU A 1 97 ? 1.988 -12.441 -10.374 1.00 86.06 97 LEU A O 1
ATOM 776 N N . ALA A 1 98 ? 1.485 -10.582 -9.236 1.00 84.38 98 ALA A N 1
ATOM 777 C CA . ALA A 1 98 ? 2.199 -9.676 -10.135 1.00 84.38 98 ALA A CA 1
ATOM 778 C C . ALA A 1 98 ? 3.715 -9.940 -10.141 1.00 84.38 98 ALA A C 1
ATOM 780 O O . ALA A 1 98 ? 4.326 -9.917 -11.209 1.00 84.38 98 ALA A O 1
ATOM 781 N N . PHE A 1 99 ? 4.297 -10.250 -8.974 1.00 79.75 99 PHE A N 1
ATOM 782 C CA . PHE A 1 99 ? 5.678 -10.731 -8.861 1.00 79.75 99 PHE A CA 1
ATOM 783 C C . PHE A 1 99 ? 5.875 -12.098 -9.514 1.00 79.75 99 PHE A C 1
ATOM 785 O O . PHE A 1 99 ? 6.849 -12.282 -10.230 1.00 79.75 99 PHE A O 1
ATOM 792 N N . TYR A 1 100 ? 4.943 -13.033 -9.328 1.00 83.88 100 TYR A N 1
ATOM 793 C CA . TYR A 1 100 ? 5.027 -14.358 -9.945 1.00 83.88 100 TYR A CA 1
ATOM 794 C C . TYR A 1 100 ? 4.947 -14.324 -11.482 1.00 83.88 100 TYR A C 1
ATOM 796 O O . TYR A 1 100 ? 5.543 -15.160 -12.152 1.00 83.88 100 TYR A O 1
ATOM 804 N N . LEU A 1 101 ? 4.206 -13.367 -12.044 1.00 83.81 101 LEU A N 1
ATOM 805 C CA . LEU A 1 101 ? 4.045 -13.191 -13.490 1.00 83.81 101 LEU A CA 1
ATOM 806 C C . LEU A 1 101 ? 5.159 -12.347 -14.138 1.00 83.81 101 LEU A C 1
ATOM 808 O O . LEU A 1 101 ? 5.070 -12.077 -15.336 1.00 83.81 101 LEU A O 1
ATOM 812 N N . ASP A 1 102 ? 6.157 -11.895 -13.367 1.00 76.56 102 ASP A N 1
ATOM 813 C CA . ASP A 1 102 ? 7.294 -11.078 -13.825 1.00 76.56 102 ASP A CA 1
ATOM 814 C C . ASP A 1 102 ? 6.895 -9.831 -14.652 1.00 76.56 102 ASP A C 1
ATOM 816 O O . ASP A 1 102 ? 7.625 -9.345 -15.521 1.00 76.56 102 ASP A O 1
ATOM 820 N N . SER A 1 103 ? 5.702 -9.281 -14.400 1.00 79.00 103 SER A N 1
ATOM 821 C CA . SER A 1 103 ? 5.157 -8.167 -15.178 1.00 79.00 103 SER A CA 1
ATOM 822 C C . SER A 1 103 ? 5.263 -6.852 -14.419 1.00 79.00 103 SER A C 1
ATOM 824 O O . SER A 1 103 ? 4.462 -6.548 -13.533 1.00 79.00 103 SER A O 1
ATOM 826 N N . VAL A 1 104 ? 6.206 -6.013 -14.849 1.00 74.31 104 VAL A N 1
ATOM 827 C CA . VAL A 1 104 ? 6.441 -4.672 -14.289 1.00 74.31 104 VAL A CA 1
ATOM 828 C C . VAL A 1 104 ? 5.174 -3.799 -14.325 1.00 74.31 104 VAL A C 1
ATOM 830 O O . VAL A 1 104 ? 4.903 -3.050 -13.389 1.00 74.31 104 VAL A O 1
ATOM 833 N N . TRP A 1 105 ? 4.341 -3.927 -15.362 1.00 79.88 105 TRP A N 1
ATOM 834 C CA . TRP A 1 105 ? 3.082 -3.180 -15.470 1.00 79.88 105 TRP A CA 1
ATOM 835 C C . TRP A 1 105 ? 2.047 -3.604 -14.425 1.00 79.88 105 TRP A C 1
ATOM 837 O O . TRP A 1 105 ? 1.359 -2.749 -13.871 1.00 79.88 105 TRP A O 1
ATOM 847 N N . LEU A 1 106 ? 1.955 -4.905 -14.123 1.00 80.44 106 LEU A N 1
ATOM 848 C CA . LEU A 1 106 ? 1.074 -5.402 -13.062 1.00 80.44 106 LEU A CA 1
ATOM 849 C C . LEU A 1 106 ? 1.567 -4.965 -11.682 1.00 80.44 106 LEU A C 1
ATOM 851 O O . LEU A 1 106 ? 0.753 -4.632 -10.824 1.00 80.44 106 LEU A O 1
ATOM 855 N N . MET A 1 107 ? 2.885 -4.896 -11.484 1.00 80.12 107 MET A N 1
ATOM 856 C CA . MET A 1 107 ? 3.472 -4.364 -10.255 1.00 80.12 107 MET A CA 1
ATOM 857 C C . MET A 1 107 ? 3.155 -2.874 -10.076 1.00 80.12 107 MET A C 1
ATOM 859 O O . MET A 1 107 ? 2.781 -2.462 -8.981 1.00 80.12 107 MET A O 1
ATOM 863 N N . PHE A 1 108 ? 3.228 -2.069 -11.145 1.00 80.06 108 PHE A N 1
ATOM 864 C CA . PHE A 1 108 ? 2.808 -0.663 -11.106 1.00 80.06 108 PHE A CA 1
ATOM 865 C C . PHE A 1 108 ? 1.310 -0.496 -10.852 1.00 80.06 108 PHE A C 1
ATOM 867 O O . PHE A 1 108 ? 0.921 0.362 -10.061 1.00 80.06 108 PHE A O 1
ATOM 874 N N . ALA A 1 109 ? 0.471 -1.321 -11.485 1.00 82.50 109 ALA A N 1
ATOM 875 C CA . ALA A 1 109 ? -0.969 -1.309 -11.252 1.00 82.50 109 ALA A CA 1
ATOM 876 C C . ALA A 1 109 ? -1.310 -1.676 -9.802 1.00 82.50 109 ALA A C 1
ATOM 878 O O . ALA A 1 109 ? -2.156 -1.029 -9.194 1.00 82.50 109 ALA A O 1
ATOM 879 N N . MET A 1 110 ? -0.621 -2.666 -9.225 1.00 82.69 110 MET A N 1
ATOM 880 C CA . MET A 1 110 ? -0.770 -3.010 -7.812 1.00 82.69 110 MET A CA 1
ATOM 881 C C . MET A 1 110 ? -0.334 -1.854 -6.912 1.00 82.69 110 MET A C 1
ATOM 883 O O . MET A 1 110 ? -1.059 -1.500 -5.990 1.00 82.69 110 MET A O 1
ATOM 887 N N . LEU A 1 111 ? 0.803 -1.223 -7.209 1.00 81.44 111 LEU A N 1
ATOM 888 C CA . LEU A 1 111 ? 1.329 -0.112 -6.420 1.00 81.44 111 LEU A CA 1
ATOM 889 C C . LEU A 1 111 ? 0.382 1.102 -6.419 1.00 81.44 111 LEU A C 1
ATOM 891 O O . LEU A 1 111 ? 0.256 1.769 -5.398 1.00 81.44 111 LEU A O 1
ATOM 895 N N . PHE A 1 112 ? -0.335 1.342 -7.522 1.00 82.50 112 PHE A N 1
ATOM 896 C CA . PHE A 1 112 ? -1.441 2.304 -7.572 1.00 82.50 112 PHE A CA 1
ATOM 897 C C . PHE A 1 112 ? -2.654 1.860 -6.743 1.00 82.50 112 PHE A C 1
ATOM 899 O O . PHE A 1 112 ? -3.326 2.693 -6.156 1.00 82.50 112 PHE A O 1
ATOM 906 N N . LEU A 1 113 ? -2.967 0.563 -6.722 1.00 79.50 113 LEU A N 1
ATOM 907 C CA . LEU A 1 113 ? -4.129 0.026 -6.006 1.00 79.50 113 LEU A CA 1
ATOM 908 C C . LEU A 1 113 ? -3.926 -0.030 -4.486 1.00 79.50 113 LEU A C 1
ATOM 910 O O . LEU A 1 113 ? -4.901 -0.059 -3.741 1.00 79.50 113 LEU A O 1
ATOM 914 N N . MET A 1 114 ? -2.670 -0.122 -4.050 1.00 79.38 114 MET A N 1
ATOM 915 C CA . MET A 1 114 ? -2.265 -0.174 -2.646 1.00 79.38 114 MET A CA 1
ATOM 916 C C . MET A 1 114 ? -2.249 1.209 -1.981 1.00 79.38 114 MET A C 1
ATOM 918 O O . MET A 1 114 ? -2.463 1.295 -0.774 1.00 79.38 114 MET A O 1
ATOM 922 N N . ALA A 1 115 ? -1.980 2.262 -2.755 1.00 73.81 115 ALA A N 1
ATOM 923 C CA . ALA A 1 115 ? -2.014 3.652 -2.305 1.00 73.81 115 ALA A CA 1
ATOM 924 C C . ALA A 1 115 ? -3.454 4.183 -2.196 1.00 73.81 115 ALA A C 1
ATOM 926 O O . ALA A 1 115 ? -3.737 4.926 -1.231 1.00 73.81 115 ALA A O 1
#

Sequence (115 aa):
MSEVRLPKRFSAFIATQSLGAFNDNLFKMLLQLYVLQIVAVKVMTDELFIFISTLIFAVPFLLFGSWSGYFADKYSKTAVMRVVKFAEIGIMLFGALAFYLDSVWLMFAMLFLMA

pLDDT: mean 77.57, std 9.16, range [45.41, 88.44]

Foldseek 3Di:
DDPPPDPPVVVVVVVVVVVLVVVLVVLLVVLLVLVVVVVVVPPDDSVVVNVVLVVLLVVLCVVCVVVVVVVVVVDDPVVVVVVLVVQLVVLVVQCVVCVVVSPSVSSSVSSNSSD

Radius of gyration: 17.42 Å; chains: 1; bounding box: 41×29×55 Å

Secondary structure (DSSP, 8-state):
-------HHHHHHHHHHHHHHHHHHHHHHHHHHHHHHHHTTS-S-HHHHHHHHHHHHHHHHHHHHHHHHHHHHHS-HHHHHHHHHHHHHHHHHHHHHHHHTT-HHHHHHHHHHH-